Protein AF-A0A936D137-F1 (afdb_monomer_lite)

Radius of gyration: 10.46 Å; chains: 1; bounding box: 29×18×23 Å

pLDDT: mean 76.77, std 13.14, range [43.12, 90.62]

Foldseek 3Di:
DPPPFWDWAQCQDVVNVGDPDPVRTDTDGNVVNVVVVD

Sequence (38 aa):
MDIGNSRGHHVVRPSDGGRTVPSNHAEVCVECHVEVHR

Secondary structure (DSSP, 8-state):
--TT-EEEEESS-GGGT---SGGGEEEEEHHHHHHHH-

Structure (mmCIF, N/CA/C/O backbone):
data_AF-A0A936D137-F1
#
_entry.id   AF-A0A936D137-F1
#
loop_
_atom_site.group_PDB
_atom_site.id
_atom_site.type_symbol
_atom_site.label_atom_id
_atom_site.label_alt_id
_atom_site.label_comp_id
_atom_site.label_asym_id
_atom_site.label_entity_id
_atom_site.label_seq_id
_atom_site.pdbx_PDB_ins_code
_atom_site.Cartn_x
_atom_site.Cartn_y
_atom_site.Cartn_z
_atom_site.occupancy
_atom_site.B_iso_or_equiv
_atom_site.auth_seq_id
_atom_site.auth_comp_id
_atom_site.auth_asym_id
_atom_site.auth_atom_id
_atom_site.pdbx_PDB_model_num
ATOM 1 N N . MET A 1 1 ? 16.006 11.746 3.505 1.00 43.12 1 MET A N 1
ATOM 2 C CA . MET A 1 1 ? 14.900 11.022 2.852 1.00 43.12 1 MET A CA 1
ATOM 3 C C . MET A 1 1 ? 15.495 9.758 2.271 1.00 43.12 1 MET A C 1
ATOM 5 O O . MET A 1 1 ? 16.271 9.856 1.330 1.00 43.12 1 MET A O 1
ATOM 9 N N . ASP A 1 2 ? 15.250 8.612 2.902 1.00 46.72 2 ASP A N 1
ATOM 10 C CA . ASP A 1 2 ? 15.745 7.324 2.419 1.00 46.72 2 ASP A CA 1
ATOM 11 C C . ASP A 1 2 ? 15.032 6.954 1.121 1.00 46.72 2 ASP A C 1
ATOM 13 O O . ASP A 1 2 ? 13.866 6.567 1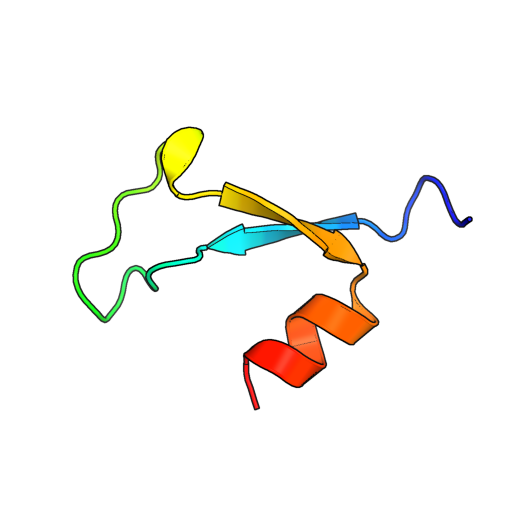.124 1.00 46.72 2 ASP A O 1
ATOM 17 N N . ILE A 1 3 ? 15.758 7.062 0.009 1.00 48.78 3 ILE A N 1
ATOM 18 C CA . ILE A 1 3 ? 15.301 6.743 -1.356 1.00 48.78 3 ILE A CA 1
ATOM 19 C C . ILE A 1 3 ? 14.897 5.251 -1.491 1.00 48.78 3 ILE A C 1
ATOM 21 O O . ILE A 1 3 ? 14.310 4.855 -2.490 1.00 48.78 3 ILE A O 1
ATOM 25 N N . GLY A 1 4 ? 15.156 4.422 -0.468 1.00 49.31 4 GLY A N 1
ATOM 26 C CA . GLY A 1 4 ? 14.739 3.017 -0.382 1.00 49.31 4 GLY A CA 1
ATOM 27 C C . GLY A 1 4 ? 13.598 2.714 0.600 1.00 49.31 4 GLY A C 1
ATOM 28 O O . GLY A 1 4 ? 13.316 1.541 0.826 1.00 49.31 4 GLY A O 1
ATOM 29 N N . ASN A 1 5 ? 12.963 3.724 1.211 1.00 55.03 5 ASN A N 1
ATOM 30 C CA . ASN A 1 5 ? 11.949 3.535 2.259 1.00 55.03 5 ASN A CA 1
ATOM 31 C C . ASN A 1 5 ? 10.522 3.884 1.799 1.00 55.03 5 ASN A C 1
ATOM 33 O O . ASN A 1 5 ? 9.695 4.297 2.614 1.00 55.03 5 ASN A O 1
ATOM 37 N N . SER A 1 6 ? 10.229 3.754 0.503 1.00 56.47 6 SER A N 1
ATOM 38 C CA . SER A 1 6 ? 8.877 3.916 -0.029 1.00 56.47 6 SER A CA 1
ATOM 39 C C . SER A 1 6 ? 8.222 2.565 -0.3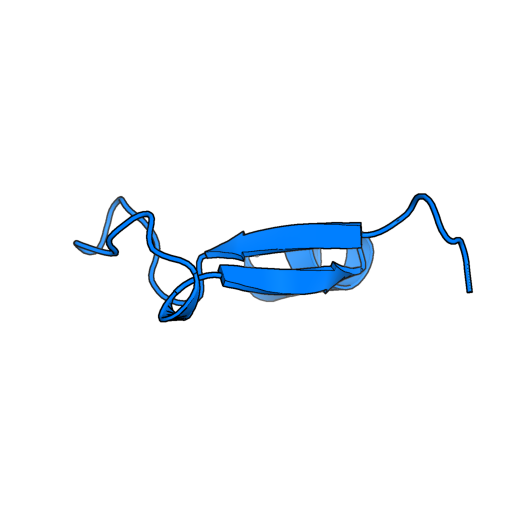23 1.00 56.47 6 SER A C 1
ATOM 41 O O . SER A 1 6 ? 8.819 1.650 -0.891 1.00 56.47 6 SER A O 1
ATOM 43 N N . ARG A 1 7 ? 6.968 2.412 0.113 1.00 65.62 7 ARG A N 1
ATOM 44 C CA . ARG A 1 7 ? 6.100 1.281 -0.235 1.00 65.62 7 ARG A CA 1
ATOM 45 C C . ARG A 1 7 ? 4.862 1.817 -0.939 1.00 65.62 7 ARG A C 1
ATOM 47 O O . ARG A 1 7 ? 4.314 2.845 -0.549 1.00 65.62 7 ARG A O 1
ATOM 54 N N . GLY A 1 8 ? 4.401 1.094 -1.957 1.00 69.44 8 GLY A N 1
ATOM 55 C CA . GLY A 1 8 ? 3.087 1.348 -2.537 1.00 69.44 8 GLY A CA 1
ATOM 56 C C . GLY A 1 8 ? 1.998 1.038 -1.511 1.00 69.44 8 GLY A C 1
ATOM 57 O O . GLY A 1 8 ? 1.894 -0.097 -1.049 1.00 69.44 8 GLY A O 1
ATOM 58 N N . HIS A 1 9 ? 1.200 2.042 -1.163 1.00 80.06 9 HIS A N 1
ATOM 59 C CA . HIS A 1 9 ? 0.023 1.926 -0.310 1.00 80.06 9 HIS A CA 1
ATOM 60 C C . HIS A 1 9 ? -1.231 1.881 -1.177 1.00 80.06 9 HIS A C 1
ATOM 62 O O . HIS A 1 9 ? -1.471 2.790 -1.970 1.00 80.06 9 HIS A O 1
ATOM 68 N N . HIS A 1 10 ? -2.045 0.840 -1.016 1.00 86.81 10 HIS A N 1
ATOM 69 C CA . HIS A 1 10 ? -3.378 0.816 -1.605 1.00 86.81 10 HIS A CA 1
ATOM 70 C C . HIS A 1 10 ? -4.311 1.696 -0.766 1.00 86.81 10 HIS A C 1
ATOM 72 O O . HIS A 1 10 ? -4.608 1.335 0.373 1.00 86.81 10 HIS A O 1
ATOM 78 N N . VAL A 1 11 ? -4.788 2.809 -1.337 1.00 83.88 11 VAL A N 1
ATOM 79 C CA . VAL A 1 11 ? -5.703 3.745 -0.652 1.00 83.88 11 VAL A CA 1
ATOM 80 C C . VAL A 1 11 ? -7.004 3.036 -0.280 1.00 83.88 11 VAL A C 1
ATOM 82 O O . VAL A 1 11 ? -7.453 3.095 0.861 1.00 83.88 11 VAL A O 1
ATOM 85 N N . VAL A 1 12 ? -7.584 2.306 -1.235 1.00 85.00 12 VAL A N 1
ATOM 86 C CA . VAL A 1 12 ? -8.659 1.345 -0.980 1.00 85.00 12 VAL A CA 1
ATOM 87 C C . VAL A 1 12 ? -8.053 -0.048 -0.967 1.00 85.00 12 VAL A C 1
ATOM 89 O O . VAL A 1 12 ? -7.463 -0.476 -1.968 1.00 85.00 12 VAL A O 1
ATOM 92 N N . ARG A 1 13 ? -8.206 -0.768 0.150 1.00 83.94 13 ARG A N 1
ATOM 93 C CA . ARG A 1 13 ? -7.658 -2.119 0.292 1.00 83.94 13 ARG A CA 1
ATOM 94 C C . ARG A 1 13 ? -8.325 -3.073 -0.707 1.00 83.94 13 ARG A C 1
ATOM 96 O O . ARG A 1 13 ? -9.527 -2.960 -0.955 1.00 83.94 13 ARG A O 1
ATOM 103 N N . PRO A 1 14 ? -7.595 -4.075 -1.225 1.00 84.25 14 PRO A N 1
ATOM 104 C CA . PRO A 1 14 ? -8.191 -5.117 -2.059 1.00 84.25 14 PRO A CA 1
ATOM 105 C C . PRO A 1 14 ? -9.326 -5.884 -1.365 1.00 84.25 14 PRO A C 1
ATOM 107 O O . PRO A 1 14 ? -10.289 -6.263 -2.025 1.00 84.25 14 PRO A O 1
ATOM 110 N N . SER A 1 15 ? -9.252 -6.057 -0.036 1.00 84.69 15 SER A N 1
ATOM 111 C CA 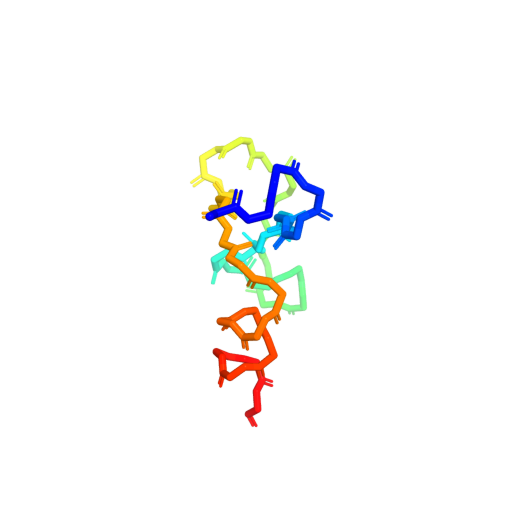. SER A 1 15 ? -10.323 -6.662 0.778 1.00 84.69 15 SER A CA 1
ATOM 112 C C . SER A 1 15 ? -11.645 -5.902 0.698 1.00 84.69 15 SER A C 1
ATOM 114 O O . SER A 1 15 ? -12.705 -6.508 0.808 1.00 84.69 15 SER A O 1
ATOM 116 N N . ASP A 1 16 ? -11.571 -4.593 0.466 1.00 87.56 16 ASP A N 1
ATOM 117 C CA . ASP A 1 16 ? -12.713 -3.681 0.467 1.00 87.56 16 ASP A CA 1
ATOM 118 C C . ASP A 1 16 ? -13.186 -3.390 -0.974 1.00 87.56 16 ASP A C 1
ATOM 120 O O . ASP A 1 16 ? -13.997 -2.498 -1.209 1.00 87.56 16 ASP A O 1
ATOM 124 N N . GLY A 1 17 ? -12.664 -4.132 -1.964 1.00 89.00 17 GLY A N 1
ATOM 125 C CA . GLY A 1 17 ? -12.967 -3.959 -3.390 1.00 89.00 17 GLY A CA 1
ATOM 126 C C . GLY A 1 17 ? -12.015 -3.019 -4.142 1.00 89.00 17 GLY A C 1
ATOM 127 O O . GLY A 1 17 ? -12.271 -2.669 -5.297 1.00 89.00 17 GLY A O 1
ATOM 128 N N . GLY A 1 18 ? -10.908 -2.605 -3.521 1.00 88.12 18 GLY A N 1
ATOM 129 C CA . GLY A 1 18 ? -9.892 -1.761 -4.146 1.00 88.12 18 GLY A CA 1
ATOM 130 C C . GLY A 1 18 ? -9.183 -2.449 -5.314 1.00 88.12 18 GLY A C 1
ATOM 131 O O . GLY A 1 18 ? -8.682 -3.565 -5.194 1.00 88.12 18 GLY A O 1
ATOM 132 N N . ARG A 1 19 ? -9.102 -1.769 -6.462 1.00 90.62 19 ARG A N 1
ATOM 133 C CA . ARG A 1 19 ? -8.411 -2.287 -7.657 1.00 90.62 19 ARG A CA 1
ATOM 134 C C . ARG A 1 19 ? -6.915 -1.979 -7.606 1.00 90.62 19 ARG A C 1
ATOM 136 O O . ARG A 1 19 ? -6.526 -0.885 -7.201 1.00 90.62 19 ARG A O 1
ATOM 143 N N . THR A 1 20 ? -6.077 -2.886 -8.102 1.00 88.69 20 THR A N 1
ATOM 144 C CA . THR A 1 20 ? -4.634 -2.652 -8.286 1.00 88.69 20 THR A CA 1
ATOM 145 C C . THR A 1 20 ? -4.402 -1.791 -9.531 1.00 88.69 20 THR A C 1
ATOM 147 O O . THR A 1 20 ? -4.056 -2.280 -10.601 1.00 88.69 20 THR A O 1
ATOM 150 N N . VAL A 1 21 ? -4.662 -0.490 -9.403 1.00 86.56 21 VAL A N 1
ATOM 151 C CA . VAL A 1 21 ? -4.467 0.515 -10.460 1.00 86.56 21 VAL A CA 1
ATOM 152 C C . VAL A 1 21 ? -3.604 1.663 -9.938 1.00 86.56 21 VAL A C 1
ATOM 154 O O . VAL A 1 21 ? -3.656 1.929 -8.735 1.00 86.56 21 VAL A O 1
ATOM 157 N N . PRO A 1 22 ? -2.837 2.373 -10.788 1.00 86.44 22 PRO A N 1
ATOM 158 C CA . PRO A 1 22 ? -1.960 3.456 -10.334 1.00 86.44 22 PRO A CA 1
ATOM 159 C C . PRO A 1 22 ? -2.699 4.535 -9.538 1.00 86.44 22 PRO A C 1
ATOM 161 O O . 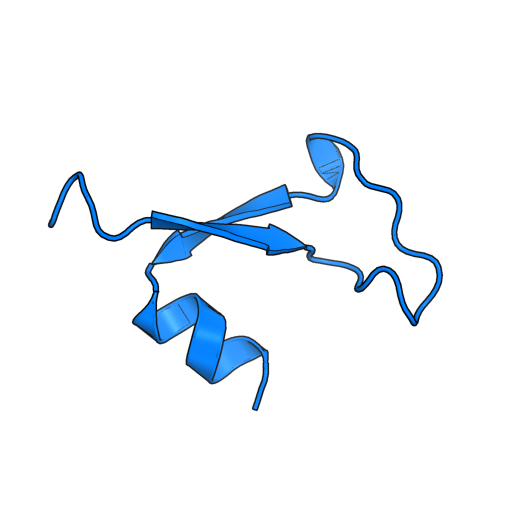PRO A 1 22 ? -2.191 5.019 -8.539 1.00 86.44 22 PRO A O 1
ATOM 164 N N . SER A 1 23 ? -3.945 4.839 -9.909 1.00 86.88 23 SER A N 1
ATOM 165 C CA . SER A 1 23 ? -4.788 5.811 -9.200 1.00 86.88 23 SER A CA 1
ATOM 166 C C . SER A 1 23 ? -5.240 5.366 -7.802 1.00 86.88 23 SER A C 1
ATOM 168 O O . SER A 1 23 ? -5.778 6.178 -7.062 1.00 86.88 23 SER A O 1
ATOM 170 N N . ASN A 1 24 ? -5.085 4.084 -7.456 1.00 85.50 24 ASN A N 1
ATOM 171 C CA . ASN A 1 24 ? -5.377 3.532 -6.129 1.00 85.50 24 ASN A CA 1
ATOM 172 C C . ASN A 1 24 ? -4.090 3.252 -5.331 1.00 85.50 24 ASN A C 1
ATOM 174 O O . ASN A 1 24 ? -4.163 2.711 -4.232 1.00 85.50 24 ASN A O 1
ATOM 178 N N . HIS A 1 25 ? -2.921 3.595 -5.880 1.00 87.94 25 HIS A N 1
ATOM 179 C CA . HIS A 1 25 ? -1.642 3.494 -5.191 1.00 87.94 25 HIS A CA 1
ATOM 180 C C . HIS A 1 25 ? -1.141 4.886 -4.816 1.00 87.94 25 HIS A C 1
ATOM 182 O O . HIS A 1 25 ? -1.031 5.763 -5.668 1.00 87.94 25 HIS A O 1
ATOM 188 N N . ALA A 1 26 ? -0.795 5.067 -3.548 1.00 83.75 26 ALA A N 1
ATOM 189 C CA . ALA A 1 26 ? -0.031 6.209 -3.072 1.00 83.75 26 ALA A CA 1
ATOM 190 C C . ALA A 1 26 ? 1.380 5.745 -2.698 1.00 83.75 26 ALA A C 1
ATOM 192 O O . ALA A 1 26 ? 1.550 4.690 -2.086 1.00 83.75 26 ALA A O 1
ATOM 193 N N . GLU A 1 27 ? 2.399 6.521 -3.062 1.00 82.31 27 GLU A N 1
ATOM 194 C CA . GLU A 1 27 ? 3.749 6.301 -2.552 1.00 82.31 27 GLU A CA 1
ATOM 195 C C . GLU A 1 27 ? 3.850 6.934 -1.166 1.00 82.31 27 GLU A C 1
ATOM 197 O O . GLU A 1 27 ? 3.676 8.142 -1.006 1.00 82.31 27 GLU A O 1
ATOM 202 N N . VAL A 1 28 ? 4.095 6.111 -0.152 1.00 77.81 28 VAL A N 1
ATOM 203 C CA . VAL A 1 28 ? 4.257 6.572 1.228 1.00 77.81 28 VAL A CA 1
ATOM 204 C C . VAL A 1 28 ? 5.481 5.919 1.851 1.00 77.81 28 VAL A C 1
ATOM 206 O O . VAL A 1 28 ? 5.941 4.860 1.412 1.00 77.81 28 VAL A O 1
ATOM 209 N N . CYS A 1 29 ? 6.011 6.549 2.896 1.00 83.00 29 CYS A N 1
ATOM 210 C CA . CYS A 1 29 ? 7.101 5.972 3.667 1.00 83.00 29 CYS A CA 1
ATOM 211 C C . CYS A 1 29 ? 6.657 4.672 4.371 1.00 83.00 29 CYS A C 1
ATOM 213 O O . CYS A 1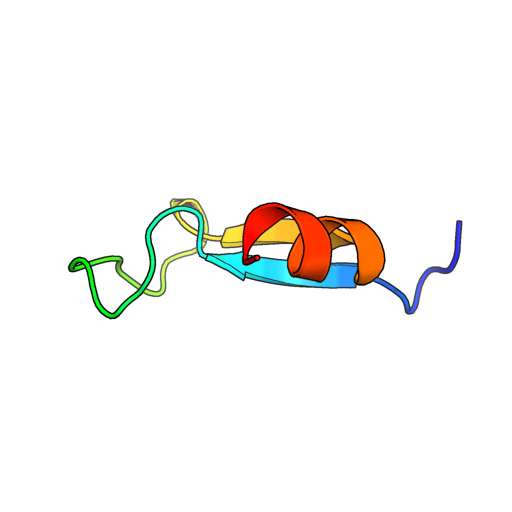 29 ? 5.469 4.506 4.652 1.00 83.00 29 CYS A O 1
ATOM 215 N N . VAL A 1 30 ? 7.565 3.736 4.679 1.00 78.69 30 VAL A N 1
ATOM 216 C CA . VAL A 1 30 ? 7.181 2.470 5.350 1.00 78.69 30 VAL A CA 1
ATOM 217 C C . VAL A 1 30 ? 6.528 2.709 6.710 1.00 78.69 30 VAL A C 1
ATOM 219 O O . VAL A 1 30 ? 5.561 2.028 7.038 1.00 78.69 30 VAL A O 1
ATOM 222 N N . GLU A 1 31 ? 7.014 3.680 7.483 1.00 81.94 31 GLU A N 1
ATOM 223 C CA . GLU A 1 31 ? 6.423 4.038 8.780 1.00 81.94 31 GLU A CA 1
ATOM 224 C C . GLU A 1 31 ? 4.988 4.543 8.595 1.00 81.94 31 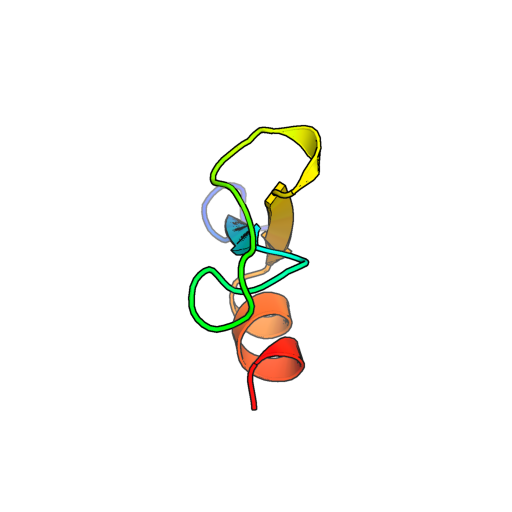GLU A C 1
ATOM 226 O O . GLU A 1 31 ? 4.058 3.997 9.184 1.00 81.94 31 GLU A O 1
ATOM 231 N N . CYS A 1 32 ? 4.801 5.474 7.659 1.00 79.00 32 CYS A N 1
ATOM 232 C CA . CYS A 1 32 ? 3.513 6.012 7.237 1.00 79.00 32 CYS A CA 1
ATOM 233 C C . CYS A 1 32 ? 2.555 4.887 6.798 1.00 79.00 32 CYS A C 1
ATOM 235 O O . CYS A 1 32 ? 1.386 4.865 7.170 1.00 79.00 32 CYS A O 1
ATOM 237 N N . HIS A 1 33 ? 3.058 3.920 6.024 1.00 79.06 33 HIS A N 1
ATOM 238 C CA . HIS A 1 33 ? 2.283 2.777 5.548 1.00 79.06 33 HIS A CA 1
ATOM 239 C C . HIS A 1 33 ? 1.784 1.897 6.700 1.00 79.06 33 HIS A C 1
ATOM 241 O O . HIS A 1 33 ? 0.655 1.412 6.659 1.00 79.06 33 HIS A O 1
ATOM 247 N N . VAL A 1 34 ? 2.615 1.681 7.724 1.00 77.25 34 VAL A N 1
ATOM 248 C CA . VAL A 1 34 ? 2.236 0.905 8.911 1.00 77.25 34 VAL A CA 1
ATOM 249 C C . VAL A 1 34 ? 1.241 1.681 9.772 1.00 77.25 34 VAL A C 1
ATOM 251 O O . VAL A 1 34 ? 0.265 1.089 10.220 1.00 77.25 34 VAL A O 1
ATOM 254 N N . GLU A 1 35 ? 1.448 2.984 9.985 1.00 79.94 35 GLU A N 1
ATOM 255 C CA . GLU A 1 35 ? 0.544 3.827 10.782 1.00 79.94 35 GLU A CA 1
ATOM 256 C C . GLU A 1 35 ? -0.864 3.914 10.189 1.00 79.94 35 GLU A C 1
ATOM 258 O O . GLU A 1 35 ? -1.834 3.771 10.927 1.00 79.94 35 GLU A O 1
ATOM 263 N N . VAL A 1 36 ? -0.989 4.073 8.867 1.00 75.31 36 VAL A N 1
ATOM 264 C CA . VAL A 1 36 ? -2.292 4.134 8.173 1.00 75.31 36 VAL A CA 1
ATOM 265 C C . VAL A 1 36 ? -3.045 2.796 8.222 1.00 75.31 36 VAL A C 1
ATOM 267 O O . VAL A 1 36 ? -4.267 2.761 8.073 1.00 75.31 36 VAL A O 1
ATOM 270 N N . HIS A 1 37 ? -2.336 1.678 8.402 1.00 73.12 37 HIS A N 1
ATOM 271 C CA . HIS A 1 37 ? -2.931 0.342 8.375 1.00 73.12 37 HIS A CA 1
ATOM 272 C C . HIS A 1 37 ? -3.122 -0.329 9.739 1.00 73.12 37 HIS A C 1
ATOM 274 O O . HIS A 1 37 ? -3.708 -1.420 9.750 1.00 73.12 37 HIS A O 1
ATOM 280 N N . ARG A 1 38 ? -2.663 0.292 10.835 1.00 65.75 38 ARG A N 1
ATOM 281 C CA . ARG A 1 38 ? -3.070 -0.076 12.202 1.00 65.75 38 ARG A CA 1
ATOM 282 C C . ARG A 1 38 ? -4.567 0.137 12.398 1.00 65.75 38 ARG A C 1
ATOM 284 O O . ARG A 1 38 ? -5.143 -0.682 13.143 1.00 65.75 38 ARG A O 1
#